Protein AF-A0A1V4HX74-F1 (afdb_monomer_lite)

Radius of gyration: 25.08 Å; chains: 1; bounding box: 60×31×65 Å

Sequence (145 aa):
MADEDGANNGGKIGKSFNKHSKADIEKLPAREKTQYENNEITFRREQDRTKKENDLRRDERVIKEIQNQLGKPQPAPKPDFARTTASDDLFSPQKFKSLRDAAEKTVREREQNDLTERARRFEISQVRFLDRHLGKDRYPSKERE

pLDDT: mean 72.66, std 18.87, range [32.41, 91.5]

Organism: Nitrobacter vulgaris (NCBI:txid29421)

Secondary structure (DSSP, 8-state):
--------GGGSTTTSSHHHHHHHHHHS-HHHHHHHHHHHHHHHHHHHHHHHHHHHTHHHHHHHHHHHHH-S-PPPPP--TT--SSSTTSS-HHHHHHHHHHHHHHHHHHHHHHHHHHHHHHHHHHHHHHHHHHGGGGS-GGG--

Foldseek 3Di:
DDDPPVPPPVPPLPPPPPPQVVVLLVPFDPVLNVVLVVLVVVLVVVLVVLVVVCVVCLVVQLVVLLDVVVDDPDDPPDDPVPDPDPPPPVDDPVVVVVSSVVSSVVSVVVSVVVSSVSSVVSVVVSVVSSCVRCPPVSDPCPVVD

Structure (mmCIF, N/CA/C/O backbone):
data_AF-A0A1V4HX74-F1
#
_entry.id   AF-A0A1V4HX74-F1
#
loop_
_atom_site.group_PDB
_atom_site.id
_atom_site.type_symbol
_atom_site.label_atom_id
_atom_site.label_alt_id
_atom_site.label_comp_id
_atom_site.label_asym_id
_atom_site.label_entity_id
_atom_site.label_seq_id
_atom_site.pdbx_PDB_ins_code
_atom_site.Cartn_x
_atom_site.Cartn_y
_atom_site.Cartn_z
_atom_site.occupancy
_atom_site.B_iso_or_equiv
_atom_site.auth_seq_id
_atom_site.auth_comp_id
_atom_site.auth_asym_id
_atom_site.auth_atom_id
_atom_site.pdbx_PDB_model_num
ATOM 1 N N . MET A 1 1 ? 6.854 -20.048 30.272 1.00 34.88 1 MET A N 1
ATOM 2 C CA . MET A 1 1 ? 7.383 -19.202 29.187 1.00 34.88 1 MET A CA 1
ATOM 3 C C . MET A 1 1 ? 6.497 -19.433 27.981 1.00 34.88 1 MET A C 1
ATOM 5 O O . MET A 1 1 ? 6.356 -20.584 27.600 1.00 34.88 1 MET A O 1
ATOM 9 N N . ALA A 1 2 ? 5.815 -18.402 27.487 1.00 32.44 2 ALA A N 1
ATOM 10 C CA . ALA A 1 2 ? 5.047 -18.482 26.250 1.00 32.44 2 ALA A CA 1
ATOM 11 C C . ALA A 1 2 ? 5.939 -17.949 25.128 1.00 32.44 2 ALA A C 1
ATOM 13 O O . ALA A 1 2 ? 6.365 -16.796 25.186 1.00 32.44 2 ALA A O 1
ATOM 14 N N . ASP A 1 3 ? 6.261 -18.811 24.170 1.00 34.03 3 ASP A N 1
ATOM 15 C CA . ASP A 1 3 ? 6.984 -18.460 22.956 1.00 34.03 3 ASP A CA 1
ATOM 16 C C . ASP A 1 3 ? 6.062 -17.626 22.054 1.00 34.03 3 ASP A C 1
ATOM 18 O O . ASP A 1 3 ? 5.209 -18.142 21.332 1.00 34.03 3 ASP A O 1
ATOM 22 N N . GLU A 1 4 ? 6.203 -16.303 22.133 1.00 37.56 4 GLU A N 1
ATOM 23 C CA . GLU A 1 4 ? 5.681 -15.369 21.139 1.00 37.56 4 GLU A CA 1
ATOM 24 C C . GLU A 1 4 ? 6.586 -15.387 19.898 1.00 37.56 4 GLU A C 1
ATOM 26 O O . GLU A 1 4 ? 7.293 -14.426 19.602 1.00 37.56 4 GLU A O 1
ATOM 31 N N . ASP A 1 5 ? 6.533 -16.467 19.119 1.00 32.84 5 ASP A N 1
ATOM 32 C CA . ASP A 1 5 ? 6.957 -16.423 17.719 1.00 32.84 5 ASP A CA 1
ATOM 33 C C . ASP A 1 5 ? 5.846 -15.753 16.903 1.00 32.84 5 ASP A C 1
ATOM 35 O O . ASP A 1 5 ? 5.061 -16.370 16.176 1.00 32.84 5 ASP A O 1
ATOM 39 N N . GLY A 1 6 ? 5.764 -14.430 17.057 1.00 32.41 6 GLY A N 1
ATOM 40 C CA . GLY A 1 6 ? 5.053 -13.550 16.146 1.00 32.41 6 GLY A CA 1
ATOM 41 C C . GLY A 1 6 ? 5.671 -13.698 14.763 1.00 32.41 6 GLY A C 1
ATOM 42 O O . GLY A 1 6 ? 6.627 -13.001 14.427 1.00 32.41 6 GLY A O 1
ATOM 43 N N . ALA A 1 7 ? 5.139 -14.634 13.974 1.00 36.66 7 ALA A N 1
ATOM 44 C CA . ALA A 1 7 ? 5.539 -14.901 12.605 1.00 36.66 7 ALA A CA 1
ATOM 45 C C . ALA A 1 7 ? 5.442 -13.613 11.774 1.00 36.66 7 ALA A C 1
ATOM 47 O O . ALA A 1 7 ? 4.408 -13.265 11.201 1.00 36.66 7 ALA A O 1
ATOM 48 N N . ASN A 1 8 ? 6.567 -12.904 11.720 1.00 38.59 8 ASN A N 1
ATOM 49 C CA . ASN A 1 8 ? 6.830 -11.725 10.923 1.00 38.59 8 ASN A CA 1
ATOM 50 C C . ASN A 1 8 ? 6.832 -12.120 9.437 1.00 38.59 8 ASN A C 1
ATOM 52 O O . ASN A 1 8 ? 7.868 -12.259 8.788 1.00 38.59 8 ASN A O 1
ATOM 56 N N . ASN A 1 9 ? 5.638 -12.324 8.883 1.00 38.44 9 ASN A N 1
ATOM 57 C CA . ASN A 1 9 ? 5.414 -12.570 7.459 1.00 38.44 9 ASN A CA 1
ATOM 58 C C . ASN A 1 9 ? 5.526 -11.284 6.610 1.00 38.44 9 ASN A C 1
ATOM 60 O O . ASN A 1 9 ? 5.263 -11.317 5.410 1.00 38.44 9 ASN A O 1
ATOM 64 N N . GLY A 1 10 ? 5.986 -10.164 7.183 1.00 35.41 10 GLY A N 1
ATOM 65 C CA . GLY A 1 10 ? 6.272 -8.927 6.448 1.00 35.41 10 GLY A CA 1
ATOM 66 C C . GLY A 1 10 ? 7.517 -9.000 5.549 1.00 35.41 10 GLY A C 1
ATOM 67 O O . GLY A 1 10 ? 7.699 -8.150 4.682 1.00 35.41 10 GLY A O 1
ATOM 68 N N . GLY A 1 11 ? 8.367 -10.023 5.713 1.00 35.12 11 GLY A N 1
ATOM 69 C CA . GLY A 1 11 ? 9.635 -10.169 4.982 1.00 35.12 11 GLY A CA 1
ATOM 70 C C . GLY A 1 11 ? 9.582 -10.975 3.676 1.00 35.12 11 GLY A C 1
ATOM 71 O O . GLY A 1 11 ? 10.605 -11.089 2.995 1.00 35.12 11 GLY A O 1
ATOM 72 N N . LYS A 1 12 ? 8.434 -11.568 3.314 1.00 38.34 12 LYS A N 1
ATOM 73 C CA . LYS A 1 12 ? 8.327 -12.470 2.144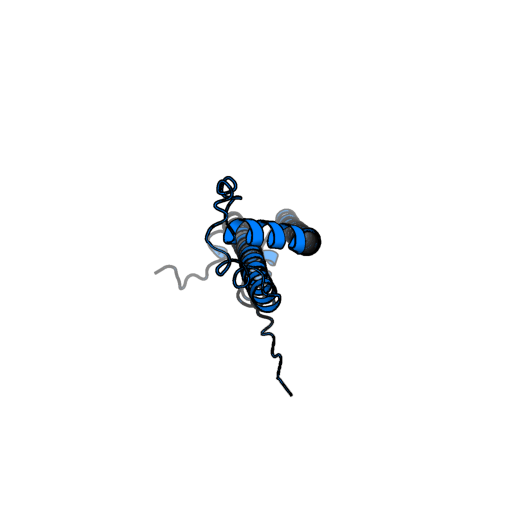 1.00 38.34 12 LYS A CA 1
ATOM 74 C C . LYS A 1 12 ? 7.836 -11.805 0.858 1.00 38.34 12 LYS A C 1
ATOM 76 O O . LYS A 1 12 ? 8.043 -12.371 -0.208 1.00 38.34 12 LYS A O 1
ATOM 81 N N . ILE A 1 13 ? 7.298 -10.588 0.929 1.00 43.47 13 ILE A N 1
ATOM 82 C CA . ILE A 1 13 ? 6.828 -9.844 -0.255 1.00 43.47 13 ILE A CA 1
ATOM 83 C C . ILE A 1 13 ? 8.014 -9.367 -1.131 1.00 43.47 13 ILE A C 1
ATOM 85 O O . ILE A 1 13 ? 7.846 -9.090 -2.309 1.00 43.47 13 ILE A O 1
ATOM 89 N N . GLY A 1 14 ? 9.245 -9.341 -0.599 1.00 39.78 14 GLY A N 1
ATOM 90 C CA . GLY A 1 14 ? 10.435 -8.865 -1.324 1.00 39.78 14 GLY A CA 1
ATOM 91 C C . GLY A 1 14 ? 11.349 -9.933 -1.943 1.00 39.78 14 GLY A C 1
ATOM 92 O O . GLY A 1 14 ? 12.343 -9.570 -2.568 1.00 39.78 14 GLY A O 1
ATOM 93 N N . LYS A 1 15 ? 11.092 -11.238 -1.751 1.00 39.97 15 LYS A N 1
ATOM 94 C CA . LYS A 1 15 ? 12.073 -12.292 -2.105 1.00 39.97 15 LYS A CA 1
ATOM 95 C C . LYS A 1 15 ? 11.750 -13.100 -3.365 1.00 39.97 15 LYS A C 1
ATOM 97 O O . LYS A 1 15 ? 12.672 -13.672 -3.939 1.00 39.97 15 LYS A O 1
ATOM 102 N N . SER A 1 16 ? 10.502 -13.147 -3.828 1.00 41.56 16 SER A N 1
ATOM 103 C CA . SER A 1 16 ? 10.110 -14.040 -4.933 1.00 41.56 16 SER A CA 1
ATOM 104 C C . SER A 1 16 ? 10.338 -13.491 -6.347 1.00 41.56 16 SER A C 1
ATOM 106 O O . SER A 1 16 ? 10.339 -14.282 -7.281 1.00 41.56 16 SER A O 1
ATOM 108 N N . PHE A 1 17 ? 10.601 -12.192 -6.535 1.00 47.44 17 PHE A N 1
ATOM 109 C CA . PHE A 1 17 ? 10.564 -11.578 -7.881 1.00 47.44 17 PHE A CA 1
ATOM 110 C C . PHE A 1 17 ? 11.908 -11.017 -8.387 1.00 47.44 17 PHE A C 1
ATOM 112 O O . PHE A 1 17 ? 12.025 -10.544 -9.515 1.00 47.44 17 PHE A O 1
ATOM 119 N N . ASN A 1 18 ? 12.968 -11.122 -7.580 1.00 45.75 18 ASN A N 1
ATOM 120 C CA . ASN A 1 18 ? 14.265 -10.478 -7.833 1.00 45.75 18 ASN A CA 1
ATOM 121 C C . ASN A 1 18 ? 15.221 -11.275 -8.749 1.00 45.75 18 ASN A C 1
ATOM 123 O O . ASN A 1 18 ? 16.352 -10.853 -8.969 1.00 45.75 18 ASN A O 1
ATOM 1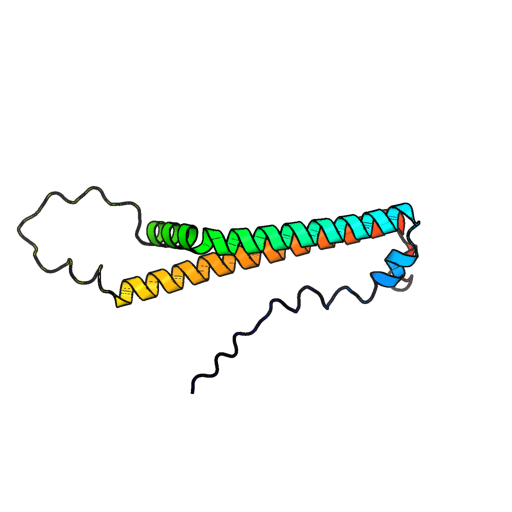27 N N . LYS A 1 19 ? 14.823 -12.441 -9.278 1.00 46.72 19 LYS A N 1
ATOM 128 C CA . LYS A 1 19 ? 15.733 -13.244 -10.122 1.00 46.72 19 LYS A CA 1
ATOM 129 C C . LYS A 1 19 ? 15.793 -12.785 -11.585 1.00 46.72 19 LYS A C 1
ATOM 131 O O . LYS A 1 19 ? 16.806 -13.028 -12.227 1.00 46.72 19 LYS A O 1
ATOM 136 N N . HIS A 1 20 ? 14.779 -12.065 -12.075 1.00 50.69 20 HIS A N 1
ATOM 137 C CA . HIS A 1 20 ? 14.752 -11.541 -13.452 1.00 50.69 20 HIS A CA 1
ATOM 138 C C . HIS A 1 20 ? 14.820 -10.002 -13.530 1.00 50.69 20 HIS A C 1
ATOM 140 O O . HIS A 1 20 ? 15.324 -9.458 -14.504 1.00 50.69 20 HIS A O 1
ATOM 146 N N . SER A 1 21 ? 14.436 -9.289 -12.462 1.00 65.25 21 SER A N 1
ATOM 147 C CA . SER A 1 21 ? 14.325 -7.821 -12.462 1.00 65.25 21 SER A CA 1
ATOM 148 C C . SER A 1 21 ? 15.645 -7.074 -12.706 1.00 65.25 21 SER A C 1
ATOM 150 O O . SER A 1 21 ? 15.650 -6.138 -13.494 1.00 65.25 21 SER A O 1
ATOM 152 N N . LYS A 1 22 ? 16.776 -7.467 -12.101 1.00 70.62 22 LYS A N 1
ATOM 153 C CA . LYS A 1 22 ? 18.034 -6.707 -12.270 1.00 70.62 22 LYS A CA 1
ATOM 154 C C . LYS A 1 22 ? 18.590 -6.761 -13.692 1.00 70.62 22 LYS A C 1
ATOM 156 O O . LYS A 1 22 ? 18.958 -5.725 -14.232 1.00 70.62 22 LYS A O 1
ATOM 161 N N . ALA A 1 23 ? 18.610 -7.949 -14.294 1.00 75.00 23 ALA A N 1
ATOM 162 C CA . ALA A 1 23 ? 19.070 -8.126 -15.669 1.00 75.00 23 ALA A CA 1
ATOM 163 C C . ALA A 1 23 ? 18.157 -7.397 -16.668 1.00 75.00 23 ALA A C 1
ATOM 165 O O . ALA A 1 23 ? 18.638 -6.834 -17.645 1.00 75.00 23 ALA A O 1
ATOM 166 N N . ASP A 1 24 ? 16.850 -7.366 -16.405 1.00 76.00 24 ASP A N 1
ATOM 167 C CA . ASP A 1 24 ? 15.896 -6.611 -17.217 1.00 76.00 24 ASP A CA 1
ATOM 168 C C . ASP A 1 24 ? 16.110 -5.097 -17.078 1.00 76.00 24 ASP A C 1
ATOM 170 O O . ASP A 1 24 ? 16.156 -4.385 -18.077 1.00 76.00 24 ASP A O 1
ATOM 174 N N . ILE A 1 25 ? 16.315 -4.598 -15.854 1.00 78.69 25 ILE A N 1
ATOM 175 C CA . ILE A 1 25 ? 16.585 -3.175 -15.597 1.00 78.69 25 ILE A CA 1
ATOM 176 C C . ILE A 1 25 ? 17.871 -2.714 -16.298 1.00 78.69 25 ILE A C 1
ATOM 178 O O . ILE A 1 25 ? 17.930 -1.588 -16.783 1.00 78.69 25 ILE A O 1
ATOM 182 N N . GLU A 1 26 ? 18.902 -3.557 -16.377 1.00 82.81 26 GLU A N 1
ATOM 183 C CA . GLU A 1 26 ? 20.152 -3.226 -17.077 1.00 82.81 26 GLU A CA 1
ATOM 184 C C . GLU A 1 26 ? 20.003 -3.137 -18.600 1.00 82.81 26 GLU A C 1
ATOM 186 O O . GLU A 1 26 ? 20.767 -2.416 -19.238 1.00 82.81 26 GLU A O 1
ATOM 191 N N . LYS A 1 27 ? 19.008 -3.820 -19.180 1.00 82.50 27 LYS A N 1
ATOM 192 C CA . LYS A 1 27 ? 18.682 -3.731 -20.612 1.00 82.50 27 LYS A CA 1
ATOM 193 C C . LYS A 1 27 ? 17.868 -2.483 -20.962 1.00 82.50 27 LYS A C 1
ATOM 195 O O . LYS A 1 27 ? 17.697 -2.187 -22.143 1.00 82.50 27 LYS A O 1
ATOM 200 N N . LEU A 1 28 ? 17.334 -1.771 -19.967 1.00 82.81 28 LEU A N 1
ATOM 201 C CA . LEU A 1 28 ? 16.612 -0.526 -20.204 1.00 82.81 28 LEU A CA 1
ATOM 202 C C . LEU A 1 28 ? 17.579 0.583 -20.642 1.00 82.81 28 LEU A C 1
ATOM 204 O O . LEU A 1 28 ? 18.689 0.682 -20.109 1.00 82.81 28 LEU A O 1
ATOM 208 N N . PRO A 1 29 ? 17.148 1.490 -21.533 1.00 87.69 29 PRO A N 1
ATOM 209 C CA . PRO A 1 29 ? 17.896 2.712 -21.760 1.00 87.69 29 PRO A CA 1
ATOM 210 C C . PRO A 1 29 ? 17.944 3.570 -20.482 1.00 87.69 29 PRO A C 1
ATOM 212 O O . PRO A 1 29 ? 17.124 3.444 -19.567 1.00 87.69 29 PRO A O 1
ATOM 215 N N . ALA A 1 30 ? 18.958 4.436 -20.388 1.00 88.81 30 ALA A N 1
ATOM 216 C CA . ALA A 1 30 ? 19.297 5.136 -19.146 1.00 88.81 30 ALA A CA 1
ATOM 217 C C . ALA A 1 30 ? 18.128 5.951 -18.564 1.00 88.81 30 ALA A C 1
ATOM 219 O O . ALA A 1 30 ? 17.936 5.983 -17.349 1.00 88.81 30 ALA A O 1
ATOM 220 N N . ARG A 1 31 ? 17.317 6.575 -19.427 1.00 90.25 31 ARG A N 1
ATOM 221 C CA . ARG A 1 31 ? 16.166 7.388 -19.017 1.00 90.25 31 ARG A CA 1
ATOM 222 C C . ARG A 1 31 ? 15.081 6.533 -18.355 1.00 90.25 31 ARG A C 1
ATOM 224 O O . ARG A 1 31 ? 14.541 6.910 -17.316 1.00 90.25 31 ARG A O 1
ATOM 231 N N . GLU A 1 32 ? 14.786 5.380 -18.934 1.00 88.25 32 GLU A N 1
ATOM 232 C CA . GLU A 1 32 ? 13.777 4.423 -18.488 1.00 88.25 32 GLU A CA 1
ATOM 233 C C . GLU A 1 32 ? 14.228 3.715 -17.209 1.00 88.25 32 GLU A C 1
ATOM 235 O O . GLU A 1 32 ? 13.418 3.496 -16.309 1.00 88.25 32 GLU A O 1
ATOM 240 N N . LYS A 1 33 ? 15.530 3.433 -17.079 1.00 86.44 33 LYS A N 1
ATOM 241 C CA . LYS A 1 33 ? 16.132 2.920 -15.844 1.00 86.44 33 LYS A CA 1
ATOM 242 C C . LYS A 1 33 ? 15.953 3.898 -14.682 1.00 86.44 33 LYS A C 1
ATOM 244 O O . LYS A 1 33 ? 15.437 3.516 -13.634 1.00 86.44 33 LYS A O 1
ATOM 249 N N . THR A 1 34 ? 16.290 5.174 -14.881 1.00 87.88 34 THR A N 1
ATOM 250 C CA . THR A 1 34 ? 16.061 6.213 -13.865 1.00 87.88 34 THR A CA 1
ATOM 251 C C . THR A 1 34 ? 14.576 6.349 -13.523 1.00 87.88 34 THR A C 1
ATOM 253 O O . THR A 1 34 ? 14.221 6.535 -12.360 1.00 87.88 34 THR A O 1
ATOM 256 N N . GLN A 1 35 ? 13.678 6.225 -14.505 1.00 88.50 35 GLN A N 1
ATOM 257 C CA . GLN A 1 35 ? 12.238 6.250 -14.253 1.00 88.50 35 GLN A CA 1
ATOM 258 C C . GLN A 1 35 ? 11.769 5.051 -13.412 1.00 88.50 35 GLN A C 1
ATOM 260 O O . GLN A 1 35 ? 10.992 5.239 -12.475 1.00 88.50 35 GLN A O 1
ATOM 265 N N . TYR A 1 36 ? 12.248 3.842 -13.711 1.00 87.19 36 TYR A N 1
ATOM 266 C CA . TYR A 1 36 ? 11.961 2.635 -12.932 1.00 87.19 36 TYR A CA 1
ATOM 267 C C . TYR A 1 36 ? 12.384 2.811 -11.465 1.00 87.19 36 TYR A C 1
ATOM 269 O O . TYR A 1 36 ? 11.576 2.610 -10.554 1.00 87.19 36 TYR A O 1
ATOM 277 N N . GLU A 1 37 ? 13.620 3.264 -11.242 1.00 86.31 37 GLU A N 1
ATOM 278 C CA . GLU A 1 37 ? 14.183 3.516 -9.911 1.00 86.31 37 GLU A CA 1
ATOM 279 C C . GLU A 1 37 ? 13.402 4.608 -9.159 1.00 86.31 37 GLU A C 1
ATOM 281 O O . GLU A 1 37 ? 13.046 4.434 -7.992 1.00 86.31 37 GLU A O 1
ATOM 286 N N . ASN A 1 38 ? 13.044 5.707 -9.831 1.00 89.38 38 ASN A N 1
ATOM 287 C CA . ASN A 1 38 ? 12.238 6.778 -9.238 1.00 89.38 38 ASN A CA 1
ATOM 288 C C . ASN A 1 38 ? 10.836 6.304 -8.833 1.00 89.38 38 ASN A C 1
ATOM 290 O O . ASN A 1 38 ? 10.333 6.699 -7.775 1.00 89.38 38 ASN A O 1
ATOM 294 N N . ASN A 1 39 ? 10.213 5.442 -9.637 1.00 86.81 39 ASN A N 1
ATOM 295 C CA . ASN A 1 39 ? 8.923 4.840 -9.308 1.00 86.81 39 ASN A CA 1
ATOM 296 C C . ASN A 1 39 ? 9.037 3.943 -8.066 1.00 86.81 39 ASN A C 1
ATOM 298 O O . ASN A 1 39 ? 8.170 3.991 -7.196 1.00 86.81 39 ASN A O 1
ATOM 302 N N . GLU A 1 40 ? 10.117 3.165 -7.943 1.00 86.19 40 GLU A N 1
ATOM 303 C CA . GLU A 1 40 ? 10.379 2.340 -6.759 1.00 86.19 40 GLU A CA 1
ATOM 304 C C . GLU A 1 40 ? 10.617 3.176 -5.500 1.00 86.19 40 GLU A C 1
ATOM 306 O O . GLU A 1 40 ? 10.028 2.901 -4.451 1.00 86.19 40 GLU A O 1
ATOM 311 N N . ILE A 1 41 ? 11.420 4.235 -5.597 1.00 86.81 41 ILE A N 1
ATOM 312 C CA . ILE A 1 41 ? 11.670 5.152 -4.480 1.00 86.81 41 ILE A CA 1
ATOM 313 C C . ILE A 1 41 ? 10.368 5.818 -4.028 1.00 86.81 41 ILE A C 1
ATOM 315 O O . ILE A 1 41 ? 10.092 5.896 -2.828 1.00 86.81 41 ILE A O 1
ATOM 319 N N . THR A 1 42 ? 9.558 6.289 -4.977 1.00 88.81 42 THR A N 1
ATOM 320 C CA . THR A 1 42 ? 8.273 6.939 -4.689 1.00 88.81 42 THR A CA 1
ATOM 321 C C . THR A 1 42 ? 7.321 5.976 -3.994 1.00 88.81 42 THR A C 1
ATOM 323 O O . THR A 1 42 ? 6.802 6.300 -2.927 1.00 88.81 42 THR A O 1
ATOM 326 N N . PHE A 1 43 ? 7.181 4.757 -4.521 1.00 88.50 43 PHE A N 1
ATOM 327 C CA . PHE A 1 43 ? 6.322 3.739 -3.928 1.00 88.50 43 PHE A CA 1
ATOM 328 C C . PHE A 1 43 ? 6.744 3.374 -2.500 1.00 88.50 43 PHE A C 1
ATOM 330 O O . PHE A 1 43 ? 5.903 3.332 -1.603 1.00 88.50 43 PHE A O 1
ATOM 337 N N . ARG A 1 44 ? 8.045 3.174 -2.245 1.00 85.31 44 ARG A N 1
ATOM 338 C CA . ARG A 1 44 ? 8.546 2.886 -0.888 1.00 85.31 44 ARG A CA 1
ATOM 339 C C . ARG A 1 44 ? 8.218 4.019 0.086 1.00 85.31 44 ARG A C 1
ATOM 341 O O . ARG A 1 44 ? 7.725 3.761 1.181 1.00 85.31 44 ARG A O 1
ATOM 348 N N . ARG A 1 45 ? 8.413 5.277 -0.327 1.00 89.75 45 ARG A N 1
ATOM 349 C CA . ARG A 1 45 ? 8.067 6.450 0.495 1.00 89.75 45 ARG A CA 1
ATOM 350 C C . ARG A 1 45 ? 6.571 6.522 0.797 1.00 89.75 45 ARG A C 1
ATOM 352 O O . ARG A 1 45 ? 6.195 6.837 1.924 1.00 89.75 45 ARG A O 1
ATOM 359 N N . GLU A 1 46 ? 5.717 6.243 -0.181 1.00 88.75 46 GLU A N 1
ATOM 360 C CA . GLU A 1 46 ? 4.262 6.208 0.006 1.00 88.75 46 GLU A CA 1
ATOM 361 C C . GLU A 1 46 ? 3.820 5.056 0.912 1.00 88.75 46 GLU A C 1
ATOM 363 O O . GLU A 1 46 ? 2.958 5.239 1.777 1.00 88.75 46 GLU A O 1
ATOM 368 N N . GLN A 1 47 ? 4.439 3.883 0.767 1.00 87.69 47 GLN A N 1
ATOM 369 C CA . GLN A 1 47 ? 4.180 2.733 1.624 1.00 87.69 47 GLN A CA 1
ATOM 370 C C . GLN A 1 47 ? 4.565 3.031 3.078 1.00 87.69 47 GLN A C 1
ATOM 372 O O . GLN A 1 47 ? 3.784 2.747 3.985 1.00 87.69 47 GLN A O 1
ATOM 377 N N . ASP A 1 48 ? 5.718 3.661 3.311 1.00 87.12 48 ASP A N 1
ATOM 378 C CA . ASP A 1 48 ? 6.157 4.061 4.651 1.00 87.12 48 ASP A CA 1
ATOM 379 C C . ASP A 1 48 ? 5.254 5.136 5.261 1.00 87.12 48 ASP A C 1
ATOM 381 O O . ASP A 1 48 ? 4.928 5.070 6.447 1.00 87.12 48 ASP A O 1
ATOM 385 N N . ARG A 1 49 ? 4.795 6.107 4.462 1.00 91.25 49 ARG A N 1
ATOM 386 C CA . ARG A 1 49 ? 3.787 7.086 4.903 1.00 91.25 49 ARG A CA 1
ATOM 387 C C . ARG A 1 49 ? 2.488 6.401 5.308 1.00 91.25 49 ARG A C 1
ATOM 389 O O . ARG A 1 49 ? 1.961 6.706 6.370 1.00 91.25 49 ARG A O 1
ATOM 396 N N . THR A 1 50 ? 2.022 5.446 4.507 1.00 87.69 50 THR A N 1
ATOM 397 C CA . THR A 1 50 ? 0.795 4.686 4.785 1.00 87.69 50 THR A CA 1
ATOM 398 C C . THR A 1 50 ? 0.931 3.862 6.064 1.00 87.69 50 THR A C 1
ATOM 400 O O . THR A 1 50 ? 0.016 3.848 6.878 1.00 87.69 50 THR A O 1
ATOM 403 N N . LYS A 1 51 ? 2.081 3.212 6.290 1.00 89.12 51 LYS A N 1
ATOM 404 C CA . LYS A 1 51 ? 2.358 2.491 7.543 1.00 89.12 51 LYS A CA 1
ATOM 405 C C . LYS A 1 51 ? 2.329 3.428 8.750 1.00 89.12 51 LYS A C 1
ATOM 407 O O . LYS A 1 51 ? 1.631 3.141 9.713 1.00 89.12 51 LYS A O 1
ATOM 412 N N . LYS A 1 52 ? 3.004 4.579 8.661 1.00 91.50 52 LYS A N 1
ATOM 413 C CA . LYS A 1 52 ? 3.002 5.591 9.729 1.00 91.50 52 LYS A CA 1
ATOM 414 C C . LYS A 1 52 ? 1.603 6.132 10.012 1.00 91.50 52 LYS A C 1
ATOM 416 O O . LYS A 1 52 ? 1.217 6.240 11.167 1.00 91.50 52 LYS A O 1
ATOM 421 N N . GLU A 1 53 ? 0.835 6.459 8.976 1.00 91.00 53 GLU A N 1
ATOM 422 C CA . GLU A 1 53 ? -0.555 6.894 9.136 1.00 91.00 53 GLU A CA 1
ATOM 423 C C . GLU A 1 53 ? -1.413 5.790 9.754 1.00 91.00 53 GLU A C 1
ATOM 425 O O . GLU A 1 53 ? -2.248 6.070 10.617 1.00 91.00 53 GLU A O 1
ATOM 430 N N . ASN A 1 54 ? -1.174 4.536 9.359 1.00 89.62 54 ASN A N 1
ATOM 431 C CA . ASN A 1 54 ? -1.882 3.407 9.928 1.00 89.62 54 ASN A CA 1
ATOM 432 C C . ASN A 1 54 ? -1.613 3.258 11.422 1.00 89.62 54 ASN A C 1
ATOM 434 O O . ASN A 1 54 ? -2.561 3.074 12.175 1.00 89.62 54 ASN A O 1
ATOM 438 N N . ASP A 1 55 ? -0.358 3.392 11.848 1.00 87.56 55 ASP A N 1
ATOM 439 C CA . ASP A 1 55 ? 0.009 3.345 13.261 1.00 87.56 55 ASP A CA 1
ATOM 440 C C . ASP A 1 55 ? -0.602 4.514 14.049 1.00 87.56 55 ASP A C 1
ATOM 442 O O . ASP A 1 55 ? -1.142 4.302 15.131 1.00 87.56 55 ASP A O 1
ATOM 446 N N . LEU A 1 56 ? -0.595 5.731 13.490 1.00 90.19 56 LEU A N 1
ATOM 447 C CA . LEU A 1 56 ? -1.139 6.927 14.148 1.00 90.19 56 LEU A CA 1
ATOM 448 C C . LEU A 1 56 ? -2.661 6.884 14.329 1.00 90.19 56 LEU A C 1
ATOM 450 O O . LEU A 1 56 ? -3.175 7.395 15.319 1.00 90.19 56 LEU A O 1
ATOM 454 N N . ARG A 1 57 ? -3.393 6.306 13.370 1.00 89.81 57 ARG A N 1
ATOM 455 C CA . ARG A 1 57 ? -4.867 6.268 13.371 1.00 89.81 57 ARG A CA 1
ATOM 456 C C . ARG A 1 57 ? -5.447 4.890 13.687 1.00 89.81 57 ARG A C 1
ATOM 458 O O . ARG A 1 57 ? -6.650 4.677 13.508 1.00 89.81 57 ARG A O 1
ATOM 465 N N . ARG A 1 58 ? -4.623 3.935 14.133 1.00 89.31 58 ARG A N 1
ATOM 466 C CA . ARG A 1 58 ? -5.085 2.577 14.459 1.00 89.31 58 ARG A CA 1
ATOM 467 C C . ARG A 1 58 ? -6.149 2.621 15.545 1.00 89.31 58 ARG A C 1
ATOM 469 O O . ARG A 1 58 ? -7.235 2.090 15.335 1.00 89.31 58 ARG A O 1
ATOM 476 N N . ASP A 1 59 ? -5.876 3.327 16.637 1.00 86.56 59 ASP A N 1
ATOM 477 C CA . ASP A 1 59 ? -6.779 3.406 17.788 1.00 86.56 59 ASP A CA 1
ATOM 478 C C . ASP A 1 59 ? -8.153 3.979 17.415 1.00 86.56 59 ASP A C 1
ATOM 480 O O . ASP A 1 59 ? -9.181 3.406 17.772 1.00 86.56 59 ASP A O 1
ATOM 484 N N . GLU A 1 60 ? -8.201 5.044 16.610 1.00 90.00 60 GLU A N 1
ATOM 485 C CA . GLU A 1 60 ? -9.463 5.623 16.125 1.00 90.00 60 GLU A CA 1
ATOM 486 C C . GLU A 1 60 ? -10.284 4.626 15.293 1.00 90.00 60 GLU A C 1
ATOM 488 O O . GLU A 1 60 ? -11.512 4.566 15.402 1.00 90.00 60 GLU A O 1
ATOM 493 N N . ARG A 1 61 ? -9.619 3.828 14.449 1.00 89.69 61 ARG A N 1
ATOM 494 C CA . ARG A 1 61 ? -10.279 2.795 13.638 1.00 89.69 61 ARG A CA 1
ATOM 495 C C . ARG A 1 61 ? -10.742 1.618 14.481 1.00 89.69 61 ARG A C 1
ATOM 497 O O . ARG A 1 61 ? -11.828 1.108 14.226 1.00 89.69 61 ARG A O 1
ATOM 504 N N . VAL A 1 62 ? -9.968 1.228 15.491 1.00 89.31 62 VAL A N 1
ATOM 505 C CA . VAL A 1 62 ? -10.365 0.199 16.459 1.00 89.31 62 VAL A CA 1
ATOM 506 C C . VAL A 1 62 ? -11.602 0.652 17.226 1.00 89.31 62 VAL A C 1
ATOM 508 O O . VAL A 1 62 ? -12.557 -0.110 17.315 1.00 89.31 62 VAL A O 1
ATOM 511 N N . ILE A 1 63 ? -11.654 1.904 17.691 1.00 86.94 63 ILE A N 1
ATOM 512 C CA . ILE A 1 63 ? -12.840 2.460 18.362 1.00 86.94 63 ILE A CA 1
ATOM 513 C C . ILE A 1 63 ? -14.061 2.437 17.435 1.00 86.94 63 ILE A C 1
ATOM 515 O O . ILE A 1 63 ? -15.138 2.016 17.853 1.00 86.94 63 ILE A O 1
ATOM 519 N N . LYS A 1 64 ? -13.907 2.839 16.167 1.00 87.50 64 LYS A N 1
ATOM 520 C CA . LYS A 1 64 ? -14.996 2.759 15.178 1.00 87.50 64 LYS A CA 1
ATOM 521 C C . LYS A 1 64 ? -15.458 1.321 14.937 1.00 87.50 64 LYS A C 1
ATOM 523 O O . LYS A 1 64 ? -16.655 1.080 14.834 1.00 87.50 64 LYS A O 1
ATOM 528 N N . GLU A 1 65 ? -14.536 0.365 14.864 1.00 87.44 65 GLU A N 1
ATOM 529 C CA . GLU A 1 65 ? -14.875 -1.049 14.684 1.00 87.44 65 GLU A CA 1
ATOM 530 C C . GLU A 1 65 ? -15.589 -1.616 15.922 1.00 87.44 65 GLU A C 1
ATOM 532 O O . GLU A 1 65 ? -16.595 -2.303 15.774 1.00 87.44 65 GLU A O 1
ATOM 537 N N . ILE A 1 66 ? -15.156 -1.251 17.134 1.00 84.75 66 ILE A N 1
ATOM 538 C CA . ILE A 1 66 ? -15.855 -1.569 18.390 1.00 84.75 66 ILE A CA 1
ATOM 539 C C . ILE A 1 66 ? -17.284 -1.009 18.367 1.00 84.75 66 ILE A C 1
ATOM 541 O O . ILE A 1 66 ? -18.230 -1.730 18.671 1.00 84.75 66 ILE A O 1
ATOM 545 N N . GLN A 1 67 ? -17.467 0.254 17.969 1.00 84.00 67 GLN A N 1
ATOM 546 C CA . GLN A 1 67 ? -18.795 0.868 17.849 1.00 84.00 67 GLN A CA 1
ATOM 547 C C . GLN A 1 67 ? -19.676 0.148 16.821 1.00 84.00 67 GLN A C 1
ATOM 549 O O . GLN A 1 67 ? -20.864 -0.053 17.062 1.00 84.00 67 GLN A O 1
ATOM 554 N N . ASN A 1 68 ? -19.102 -0.278 15.693 1.00 84.31 68 ASN A N 1
ATOM 555 C CA . ASN A 1 68 ? -19.824 -1.058 14.690 1.00 84.31 68 ASN A CA 1
ATOM 556 C C . ASN A 1 68 ? -20.252 -2.430 15.235 1.00 84.31 68 ASN A C 1
ATOM 558 O O . ASN A 1 68 ? -21.374 -2.857 14.973 1.00 84.31 68 ASN A O 1
ATOM 562 N N . GLN A 1 69 ? -19.388 -3.099 16.006 1.00 77.44 69 GLN A N 1
ATOM 563 C CA . GLN A 1 69 ? -19.672 -4.406 16.610 1.00 77.44 69 GLN A CA 1
ATOM 564 C C . GLN A 1 69 ? -20.706 -4.331 17.743 1.00 77.44 69 GLN A C 1
ATOM 566 O O . GLN A 1 69 ? -21.499 -5.254 17.903 1.00 77.44 69 GLN A O 1
ATOM 571 N N . LEU A 1 70 ? -20.738 -3.229 18.500 1.00 76.56 70 LEU A N 1
ATOM 572 C CA . LEU A 1 70 ? -21.744 -2.981 19.543 1.00 76.56 70 LEU A CA 1
ATOM 573 C C . LEU A 1 70 ? -23.112 -2.557 18.981 1.00 76.56 70 LEU A C 1
ATOM 575 O O . LEU A 1 70 ? -24.097 -2.530 19.718 1.00 76.56 70 LEU A O 1
ATOM 579 N N . GLY A 1 71 ? -23.189 -2.257 17.681 1.00 64.00 71 GLY A N 1
ATOM 580 C CA . GLY A 1 71 ? -24.375 -1.699 17.044 1.00 64.00 71 GLY A CA 1
ATOM 581 C C . GLY A 1 71 ? -24.587 -0.222 17.398 1.00 64.00 71 GLY A C 1
ATOM 582 O O . GLY A 1 71 ? -24.128 0.286 18.420 1.00 64.00 71 GLY A O 1
ATOM 583 N N . LYS A 1 72 ? -25.304 0.503 16.529 1.00 57.75 72 LYS A N 1
ATOM 584 C CA . LYS A 1 72 ? -25.756 1.875 16.826 1.00 57.75 72 LYS A CA 1
ATOM 585 C C . LYS A 1 72 ? -26.539 1.877 18.149 1.00 57.75 72 LYS A C 1
ATOM 587 O O . LYS A 1 72 ? -27.237 0.893 18.400 1.00 57.75 72 LYS A O 1
ATOM 592 N N . PRO A 1 73 ? -26.490 2.958 18.953 1.00 51.81 73 PRO A N 1
ATOM 593 C CA . PRO A 1 73 ? -27.306 3.051 20.158 1.00 51.81 73 PRO A CA 1
ATOM 594 C C . PRO A 1 73 ? -28.762 2.777 19.778 1.00 51.81 73 PRO A C 1
ATOM 596 O O . PRO A 1 73 ? -29.353 3.515 18.986 1.00 51.81 73 PRO A O 1
ATOM 599 N N . GLN A 1 74 ? -29.318 1.677 20.289 1.00 48.38 74 GLN A N 1
ATOM 600 C CA . GLN A 1 74 ? -30.753 1.457 20.192 1.00 48.38 74 GLN A CA 1
ATOM 601 C C . GLN A 1 74 ? -31.435 2.641 20.893 1.00 48.38 74 GLN A C 1
ATOM 603 O O . GLN A 1 74 ? -30.912 3.110 21.911 1.00 48.38 74 GLN A O 1
ATOM 608 N N . PRO A 1 75 ? -32.555 3.169 20.361 1.00 53.38 75 PRO A N 1
ATOM 609 C CA . PRO A 1 75 ? -33.319 4.185 21.075 1.00 53.38 75 PRO A CA 1
ATOM 610 C C . PRO A 1 75 ? -33.583 3.658 22.484 1.00 53.38 75 PRO A C 1
ATOM 612 O O . PRO A 1 75 ? -34.031 2.520 22.627 1.00 53.38 75 PRO A O 1
ATOM 615 N N . ALA A 1 76 ? -33.216 4.450 23.499 1.00 55.16 76 ALA A N 1
ATOM 616 C CA . ALA A 1 76 ? -33.264 4.018 24.889 1.00 55.16 76 ALA A CA 1
ATOM 617 C C . ALA A 1 76 ? -34.626 3.357 25.167 1.00 55.16 76 ALA A C 1
ATOM 619 O O . ALA A 1 76 ? -35.659 3.985 24.897 1.00 55.16 76 ALA A O 1
ATOM 620 N N . PRO A 1 77 ? -34.659 2.096 25.640 1.00 52.78 77 PRO A N 1
ATOM 621 C CA . PRO A 1 77 ? -35.917 1.478 26.015 1.00 52.78 77 PRO A CA 1
ATOM 622 C C . PRO A 1 77 ? -36.568 2.371 27.072 1.00 52.78 77 PRO A C 1
ATOM 624 O O . PRO A 1 77 ? -35.900 2.833 28.001 1.00 52.78 77 PRO A O 1
ATOM 627 N N . LYS A 1 78 ? -37.862 2.667 26.900 1.00 68.06 78 LYS A N 1
ATOM 628 C CA . LYS A 1 78 ? -38.640 3.378 27.923 1.00 68.06 78 LYS A CA 1
ATOM 629 C C . LYS A 1 78 ? -38.420 2.644 29.253 1.00 68.06 78 LYS A C 1
ATOM 631 O O . LYS A 1 78 ? -38.465 1.414 29.237 1.00 68.06 78 LYS A O 1
ATOM 636 N N . PRO A 1 79 ? -38.134 3.348 30.361 1.00 55.12 79 PRO A N 1
ATOM 637 C CA . PRO A 1 79 ? -37.800 2.695 31.617 1.00 55.12 79 PRO A CA 1
ATOM 638 C C . PRO A 1 79 ? -38.990 1.856 32.086 1.00 55.12 79 PRO A C 1
ATOM 640 O O . PRO A 1 79 ? -39.996 2.390 32.545 1.00 55.12 79 PRO A O 1
ATOM 643 N N . ASP A 1 80 ? -38.869 0.540 31.938 1.00 56.16 80 ASP A N 1
ATOM 644 C CA . ASP A 1 80 ? -39.773 -0.436 32.528 1.00 56.16 80 ASP A CA 1
ATOM 645 C C . ASP A 1 80 ? -39.159 -0.838 33.872 1.00 56.16 80 ASP A C 1
ATOM 647 O O . ASP A 1 80 ? -38.218 -1.630 33.947 1.00 56.16 80 ASP A O 1
ATOM 651 N N . PHE A 1 81 ? -39.656 -0.242 34.956 1.00 57.53 81 PHE A N 1
ATOM 652 C CA . PHE A 1 81 ? -39.126 -0.405 36.318 1.00 57.53 81 PHE A CA 1
ATOM 653 C C . PHE A 1 81 ? -39.319 -1.824 36.907 1.00 57.53 81 PHE A C 1
ATOM 655 O O . PHE A 1 81 ? -39.066 -2.038 38.089 1.00 57.53 81 PHE A O 1
ATOM 662 N N . ALA A 1 82 ? -39.763 -2.802 36.110 1.00 58.31 82 ALA A N 1
ATOM 663 C CA . ALA A 1 82 ? -40.169 -4.134 36.564 1.00 58.31 82 ALA A CA 1
ATOM 664 C C . ALA A 1 82 ? -39.145 -5.263 36.308 1.00 58.31 82 ALA A C 1
ATOM 666 O O . ALA A 1 82 ? -39.403 -6.408 36.677 1.00 58.31 82 ALA A O 1
ATOM 667 N N . ARG A 1 83 ? -37.984 -4.998 35.690 1.00 48.16 83 ARG A N 1
ATOM 668 C CA . ARG A 1 83 ? -36.973 -6.038 35.403 1.00 48.16 83 ARG A CA 1
ATOM 669 C C . ARG A 1 83 ? -35.549 -5.571 35.709 1.00 48.16 83 ARG A C 1
ATOM 671 O O . ARG A 1 83 ? -34.829 -5.098 34.839 1.00 48.16 83 ARG A O 1
ATOM 678 N N . THR A 1 84 ? -35.115 -5.769 36.948 1.00 50.88 84 THR A N 1
ATOM 679 C CA . THR A 1 84 ? -33.728 -5.552 37.387 1.00 50.88 84 THR A CA 1
ATOM 680 C C . THR A 1 84 ? -32.983 -6.880 37.509 1.00 50.88 84 THR A C 1
ATOM 682 O O . THR A 1 84 ? -32.758 -7.340 38.621 1.00 50.88 84 THR A O 1
ATOM 685 N N . THR A 1 85 ? -32.613 -7.523 36.396 1.00 50.78 85 THR A N 1
ATOM 686 C CA . THR A 1 85 ? -31.614 -8.624 36.426 1.00 50.78 85 THR A CA 1
ATOM 687 C C . THR A 1 85 ? -30.765 -8.788 35.153 1.00 50.78 85 THR A C 1
ATOM 689 O O . THR A 1 85 ? -29.931 -9.684 35.113 1.00 50.78 85 THR A O 1
ATOM 692 N N . ALA A 1 86 ? -30.917 -7.964 34.107 1.00 50.56 86 ALA A N 1
ATOM 693 C CA . ALA A 1 86 ? -30.347 -8.278 32.782 1.00 50.56 86 ALA A CA 1
ATOM 694 C C . ALA A 1 86 ? -29.253 -7.320 32.263 1.00 50.56 86 ALA A C 1
ATOM 696 O O . ALA A 1 86 ? -28.916 -7.373 31.083 1.00 50.56 86 ALA A O 1
ATOM 697 N N . SER A 1 87 ? -28.706 -6.429 33.095 1.00 51.44 87 SER A N 1
ATOM 698 C CA . SER A 1 87 ? -27.780 -5.372 32.641 1.00 51.44 87 SER A CA 1
ATOM 699 C C . SER A 1 87 ? -26.297 -5.606 32.958 1.00 51.44 87 SER A C 1
ATOM 701 O O . SER A 1 87 ? -25.454 -4.982 32.317 1.00 51.44 87 SER A O 1
ATOM 703 N N . ASP A 1 88 ? -25.949 -6.521 33.867 1.00 49.41 88 ASP A N 1
ATOM 704 C CA . ASP A 1 88 ? -24.556 -6.665 34.337 1.00 49.41 88 ASP A CA 1
ATOM 705 C C . ASP A 1 88 ? -23.647 -7.470 33.397 1.00 49.41 88 ASP A C 1
ATOM 707 O O . ASP A 1 88 ? -22.421 -7.393 33.478 1.00 49.41 88 ASP A O 1
ATOM 711 N N . ASP A 1 89 ? -24.221 -8.205 32.445 1.00 53.25 89 ASP A N 1
ATOM 712 C CA . ASP A 1 89 ? -23.456 -9.130 31.608 1.00 53.25 89 ASP A CA 1
ATOM 713 C C . ASP A 1 89 ? -22.917 -8.500 30.310 1.00 53.25 89 ASP A C 1
ATOM 715 O O . ASP A 1 89 ? -22.024 -9.056 29.669 1.00 53.25 89 ASP A O 1
ATOM 719 N N . LEU A 1 90 ? -23.419 -7.334 29.899 1.00 54.12 90 LEU A N 1
ATOM 720 C CA . LEU A 1 90 ? -22.988 -6.652 28.668 1.00 54.12 90 LEU A CA 1
ATOM 721 C C . LEU A 1 90 ? -21.753 -5.756 28.868 1.00 54.12 90 LEU A C 1
ATOM 723 O O . LEU A 1 90 ? -21.116 -5.383 27.886 1.00 54.12 90 LEU A O 1
ATOM 727 N N . PHE A 1 91 ? -21.383 -5.453 30.119 1.00 59.81 91 PHE A N 1
ATOM 728 C CA . PHE A 1 91 ? -20.335 -4.478 30.452 1.00 59.81 91 PHE A CA 1
ATOM 729 C C . PHE A 1 91 ? -19.177 -5.034 31.304 1.00 59.81 91 PHE A C 1
ATOM 731 O O . PHE A 1 91 ? -18.444 -4.274 31.935 1.00 59.81 91 PHE A O 1
ATOM 738 N N . SER A 1 92 ? -18.951 -6.354 31.307 1.00 72.94 92 SER A N 1
ATOM 739 C CA . SER A 1 92 ? -17.787 -6.932 31.997 1.00 72.94 92 SER A CA 1
ATOM 740 C C . SER A 1 92 ? -16.461 -6.455 31.366 1.00 72.94 92 SER A C 1
ATOM 742 O O . SER A 1 92 ? -16.312 -6.531 30.138 1.00 72.94 92 SER A O 1
ATOM 744 N N . PRO A 1 93 ? -15.453 -6.045 32.167 1.00 78.06 93 PRO A N 1
ATOM 745 C CA . PRO A 1 93 ? -14.132 -5.636 31.674 1.00 78.06 93 PRO A CA 1
ATOM 746 C C . PRO A 1 93 ? -13.464 -6.664 30.749 1.00 78.06 93 PRO A C 1
ATOM 748 O O . PRO A 1 93 ? -12.751 -6.302 29.814 1.00 78.06 93 PRO A O 1
ATOM 751 N N . GLN A 1 94 ? -13.715 -7.957 30.976 1.00 81.06 94 GLN A N 1
ATOM 752 C CA . GLN A 1 94 ? -13.172 -9.045 30.157 1.00 81.06 94 GLN A CA 1
ATOM 753 C C . GLN A 1 94 ? -13.823 -9.112 28.774 1.00 81.06 94 GLN A C 1
ATOM 755 O O . GLN A 1 94 ? -13.118 -9.286 27.779 1.00 81.06 94 GLN A O 1
ATOM 760 N N . LYS A 1 95 ? -15.145 -8.907 28.687 1.00 76.56 95 LYS A N 1
ATOM 761 C CA . LYS A 1 95 ? -15.857 -8.855 27.402 1.00 76.56 95 LYS A CA 1
ATOM 762 C C . LYS A 1 95 ? -15.406 -7.639 26.589 1.00 76.56 95 LYS A C 1
ATOM 764 O O . LYS A 1 95 ? -15.086 -7.793 25.413 1.00 76.56 95 LYS A O 1
ATOM 769 N N . PHE A 1 96 ? -15.234 -6.477 27.224 1.00 77.81 96 PHE A N 1
ATOM 770 C CA . PHE A 1 96 ? -14.656 -5.296 26.567 1.00 77.81 96 PHE A CA 1
ATOM 771 C C . PHE A 1 96 ? -13.237 -5.522 26.048 1.00 77.81 96 PHE A C 1
ATOM 773 O O . PHE A 1 96 ? -12.930 -5.120 24.926 1.00 77.81 96 PHE A O 1
ATOM 780 N N . LYS A 1 97 ? -12.376 -6.184 26.829 1.00 84.19 97 LYS A N 1
ATOM 781 C CA . LYS A 1 97 ? -11.026 -6.533 26.377 1.00 84.19 97 LYS A CA 1
ATOM 782 C C . LYS A 1 97 ? -11.073 -7.444 25.148 1.00 84.19 97 LYS A C 1
ATOM 784 O O . LYS A 1 97 ? -10.454 -7.125 24.143 1.00 84.19 97 LYS A O 1
ATOM 789 N N . SER A 1 98 ? -11.884 -8.504 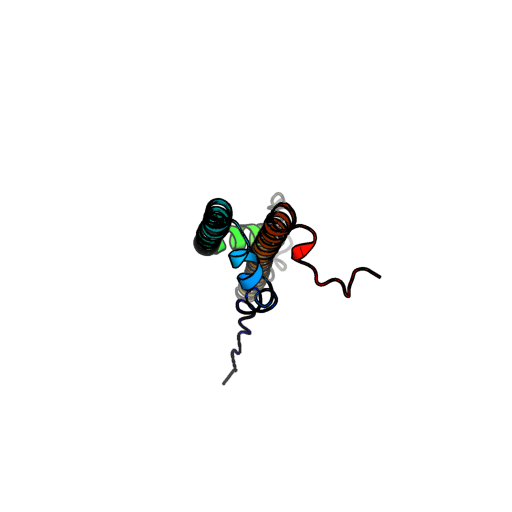25.186 1.00 84.31 98 SER A N 1
ATOM 790 C CA . SER A 1 98 ? -12.028 -9.426 24.050 1.00 84.31 98 SER A CA 1
ATOM 791 C C . SER A 1 98 ? -12.564 -8.745 22.783 1.00 84.31 98 SER A C 1
ATOM 793 O O . SER A 1 98 ? -12.106 -9.034 21.680 1.00 84.31 98 SER A O 1
ATOM 795 N N . LEU A 1 99 ? -13.487 -7.792 22.945 1.00 83.81 99 LEU A N 1
ATOM 796 C CA . LEU A 1 99 ? -14.042 -6.995 21.857 1.00 83.81 99 LEU A CA 1
ATOM 797 C C . LEU A 1 99 ? -12.981 -6.076 21.241 1.00 83.81 99 LEU A C 1
ATOM 799 O O . LEU A 1 99 ? -12.863 -5.987 20.020 1.00 83.81 99 LEU A O 1
ATOM 803 N N . ARG A 1 100 ? -12.173 -5.425 22.086 1.00 86.31 100 ARG A N 1
ATOM 804 C CA . ARG A 1 100 ? -11.044 -4.604 21.641 1.00 86.31 100 ARG A CA 1
ATOM 805 C C . ARG A 1 100 ? -10.017 -5.437 20.882 1.00 86.31 100 ARG A C 1
ATOM 807 O O . ARG A 1 100 ? -9.620 -5.028 19.797 1.00 86.31 100 ARG A O 1
ATOM 814 N N . ASP A 1 101 ? -9.641 -6.599 21.408 1.00 88.00 101 ASP A N 1
ATOM 815 C CA . ASP A 1 101 ? -8.664 -7.492 20.778 1.00 88.00 101 ASP A CA 1
ATOM 816 C C . ASP A 1 101 ? -9.166 -7.977 19.401 1.00 88.00 101 ASP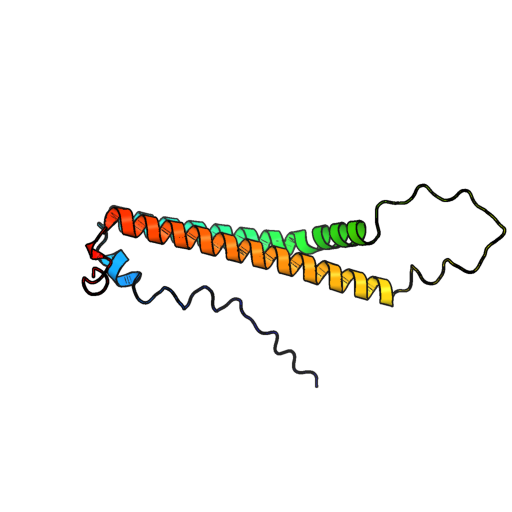 A C 1
ATOM 818 O O . ASP A 1 101 ? -8.419 -7.992 18.418 1.00 88.00 101 ASP A O 1
ATOM 822 N N . ALA A 1 102 ? -10.458 -8.309 19.288 1.00 87.25 102 ALA A N 1
ATOM 823 C CA . ALA A 1 102 ? -11.085 -8.701 18.024 1.00 87.25 102 ALA A CA 1
ATOM 824 C C . ALA A 1 102 ? -11.139 -7.548 17.004 1.00 87.25 102 ALA A C 1
ATOM 826 O O . ALA A 1 102 ? -10.823 -7.736 15.821 1.00 87.25 102 ALA A O 1
ATOM 827 N N . ALA A 1 103 ? -11.511 -6.346 17.448 1.00 85.81 103 ALA A N 1
ATOM 828 C CA . ALA A 1 103 ? -11.519 -5.144 16.620 1.00 85.81 103 ALA A CA 1
ATOM 829 C C . ALA A 1 103 ? -10.106 -4.777 16.142 1.00 85.81 103 ALA A C 1
ATOM 831 O O . ALA A 1 103 ? -9.902 -4.509 14.958 1.00 85.81 103 ALA A O 1
ATOM 832 N N . GLU A 1 104 ? -9.110 -4.838 17.026 1.00 90.00 104 GLU A N 1
ATOM 833 C CA . GLU A 1 104 ? -7.711 -4.589 16.689 1.00 90.00 104 GLU A CA 1
ATOM 834 C C . GLU A 1 104 ? -7.183 -5.588 15.661 1.00 90.00 104 GLU A C 1
ATOM 836 O O . GLU A 1 104 ? -6.581 -5.181 14.664 1.00 90.00 104 GLU A O 1
ATOM 841 N N . LYS A 1 105 ? -7.466 -6.882 15.843 1.00 91.25 105 LYS A N 1
ATOM 842 C CA . LYS A 1 105 ? -7.107 -7.915 14.865 1.00 91.25 105 LYS A CA 1
ATOM 843 C C . LYS A 1 105 ? -7.705 -7.613 13.490 1.00 91.25 105 LYS A C 1
ATOM 845 O O . LYS A 1 105 ? -6.989 -7.653 12.493 1.00 91.25 105 LYS A O 1
ATOM 850 N N . THR A 1 106 ? -8.987 -7.258 13.451 1.00 88.94 106 THR A N 1
ATOM 851 C CA . THR A 1 106 ? -9.703 -6.940 12.207 1.00 88.94 106 THR A CA 1
ATOM 852 C C . THR A 1 106 ? -9.098 -5.723 11.505 1.00 88.94 106 THR A C 1
ATOM 854 O O . THR A 1 106 ? -8.885 -5.738 10.293 1.00 88.94 106 THR A O 1
ATOM 857 N N . VAL A 1 107 ? -8.782 -4.664 12.256 1.00 90.88 107 VAL A N 1
ATOM 858 C CA . VAL A 1 107 ? -8.152 -3.453 11.712 1.00 90.88 107 VAL A CA 1
ATOM 859 C C . VAL A 1 107 ? -6.753 -3.760 11.177 1.00 90.88 107 VAL A C 1
ATOM 861 O O . VAL A 1 107 ? -6.456 -3.397 10.040 1.00 90.88 107 VAL A O 1
ATOM 864 N N . ARG A 1 108 ? -5.920 -4.487 11.933 1.00 89.25 108 ARG A N 1
ATOM 865 C CA . ARG A 1 108 ? -4.573 -4.892 11.494 1.00 89.25 108 ARG A CA 1
ATOM 866 C C . ARG A 1 108 ? -4.611 -5.762 10.237 1.00 89.25 108 ARG A C 1
ATOM 868 O O . ARG A 1 108 ? -3.796 -5.574 9.339 1.00 89.25 108 ARG A O 1
ATOM 875 N N . GLU A 1 109 ? -5.562 -6.686 10.144 1.00 90.69 109 GLU A N 1
ATOM 876 C CA . GLU A 1 109 ? -5.739 -7.527 8.958 1.00 90.69 109 GLU A CA 1
ATOM 877 C C . GLU A 1 109 ? -6.130 -6.695 7.728 1.00 90.69 109 GLU A C 1
ATOM 879 O O . GLU A 1 109 ? -5.534 -6.850 6.661 1.00 90.69 109 GLU A O 1
ATOM 884 N N . ARG A 1 11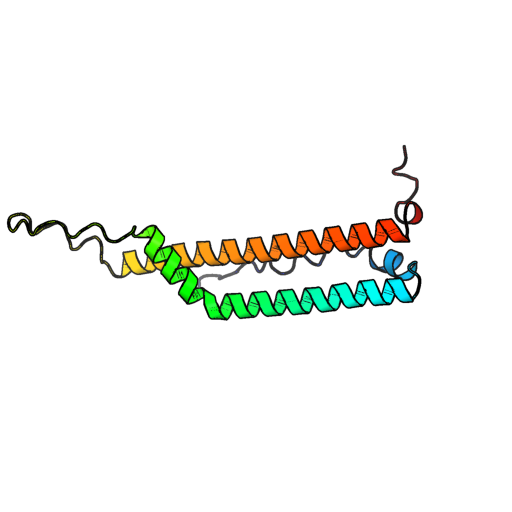0 ? -7.062 -5.743 7.876 1.00 88.75 110 ARG A N 1
ATOM 885 C CA . ARG A 1 110 ? -7.423 -4.808 6.794 1.00 88.75 110 ARG A CA 1
ATOM 886 C C . ARG A 1 110 ? -6.234 -3.949 6.356 1.00 88.75 110 ARG A C 1
ATOM 888 O O . ARG A 1 110 ? -6.010 -3.803 5.156 1.00 88.75 110 ARG A O 1
ATOM 895 N N . GLU A 1 111 ? -5.461 -3.411 7.301 1.00 89.50 111 GLU A N 1
ATOM 896 C CA . GLU A 1 111 ? -4.241 -2.639 7.018 1.00 89.50 111 GLU A CA 1
ATOM 897 C C . GLU A 1 111 ? -3.214 -3.471 6.238 1.00 89.50 111 GLU A C 1
ATOM 899 O O . GLU A 1 111 ? -2.656 -3.008 5.241 1.00 89.50 111 GLU A O 1
ATOM 904 N N . GLN A 1 112 ? -2.985 -4.715 6.664 1.00 88.25 112 GLN A N 1
ATOM 905 C CA . GLN A 1 112 ? -2.041 -5.617 6.013 1.00 88.25 112 GLN A CA 1
ATOM 906 C C . GLN A 1 112 ? -2.495 -5.992 4.597 1.00 88.25 112 GLN A C 1
ATOM 908 O O . GLN A 1 112 ? -1.673 -6.030 3.676 1.00 88.25 112 GLN A O 1
ATOM 913 N N . ASN A 1 113 ? -3.792 -6.233 4.406 1.00 89.12 113 ASN A N 1
ATOM 914 C CA . ASN A 1 113 ? -4.369 -6.526 3.097 1.00 89.12 113 ASN A CA 1
ATOM 915 C C . ASN A 1 113 ? -4.239 -5.330 2.141 1.00 89.12 113 ASN A C 1
ATOM 917 O O . ASN A 1 113 ? -3.818 -5.524 1.002 1.00 89.12 113 ASN A O 1
ATOM 921 N N . ASP A 1 114 ? -4.500 -4.101 2.601 1.00 88.88 114 ASP A N 1
ATOM 922 C CA . ASP A 1 114 ? -4.305 -2.883 1.794 1.00 88.88 114 ASP A CA 1
ATOM 923 C C . ASP A 1 114 ? -2.834 -2.704 1.387 1.00 88.88 114 ASP A C 1
ATOM 925 O O . ASP A 1 114 ? -2.522 -2.493 0.215 1.00 88.88 114 ASP A O 1
ATOM 929 N N . LEU A 1 115 ? -1.894 -2.876 2.323 1.00 87.19 115 LEU A N 1
ATOM 930 C CA . LEU A 1 115 ? -0.460 -2.791 2.020 1.00 87.19 115 LEU A CA 1
ATOM 931 C C . LEU A 1 115 ? -0.007 -3.856 1.013 1.00 87.19 115 LEU A C 1
ATOM 933 O O . LEU A 1 115 ? 0.823 -3.571 0.145 1.00 87.19 115 LEU A O 1
ATOM 937 N N . THR A 1 116 ? -0.549 -5.066 1.128 1.00 86.62 116 THR A N 1
ATOM 938 C CA . THR A 1 116 ? -0.237 -6.188 0.235 1.00 86.62 116 THR A CA 1
ATOM 939 C C . THR A 1 116 ? -0.797 -5.943 -1.164 1.00 86.62 116 THR A C 1
ATOM 941 O O . THR A 1 116 ? -0.084 -6.108 -2.152 1.00 86.62 116 THR A O 1
ATOM 944 N N . GLU A 1 117 ? -2.043 -5.484 -1.267 1.00 88.19 117 GLU A N 1
ATOM 945 C CA . GLU A 1 117 ? -2.687 -5.177 -2.545 1.00 88.19 117 GLU A CA 1
ATOM 946 C C . GLU A 1 117 ? -2.005 -4.000 -3.256 1.00 88.19 117 GLU A C 1
ATOM 948 O O . GLU A 1 117 ? -1.757 -4.056 -4.462 1.00 88.19 117 GLU A O 1
ATOM 953 N N . ARG A 1 118 ? -1.604 -2.956 -2.520 1.00 86.81 118 ARG A N 1
ATOM 954 C CA . ARG A 1 118 ? -0.800 -1.854 -3.073 1.00 86.81 118 ARG A CA 1
ATOM 955 C C . ARG A 1 118 ? 0.539 -2.338 -3.620 1.00 86.81 118 ARG A C 1
ATOM 957 O O . ARG A 1 118 ? 0.910 -1.950 -4.726 1.00 86.81 118 ARG A O 1
ATOM 964 N N . ALA A 1 119 ? 1.240 -3.201 -2.880 1.00 85.62 119 ALA A N 1
ATOM 965 C CA . ALA A 1 119 ? 2.493 -3.801 -3.339 1.00 85.62 119 ALA A CA 1
ATOM 966 C C . ALA A 1 119 ? 2.291 -4.617 -4.619 1.00 85.62 119 ALA A C 1
ATOM 968 O O . ALA A 1 119 ? 3.031 -4.434 -5.582 1.00 85.62 119 ALA A O 1
ATOM 969 N N . ARG A 1 120 ? 1.232 -5.429 -4.673 1.00 84.75 120 ARG A N 1
ATOM 970 C CA . ARG A 1 120 ? 0.876 -6.219 -5.856 1.00 84.75 120 ARG A CA 1
ATOM 971 C C . ARG A 1 120 ? 0.586 -5.347 -7.078 1.00 84.75 120 ARG A C 1
ATOM 973 O O . ARG A 1 120 ? 1.052 -5.635 -8.175 1.00 84.75 120 ARG A O 1
ATOM 980 N N . ARG A 1 121 ? -0.174 -4.262 -6.910 1.00 86.19 121 ARG A N 1
ATOM 981 C CA . ARG A 1 121 ? -0.488 -3.324 -8.003 1.00 86.19 121 ARG A CA 1
ATOM 982 C C . ARG A 1 121 ? 0.754 -2.620 -8.525 1.00 86.19 121 ARG A C 1
ATOM 984 O O . ARG A 1 121 ? 0.918 -2.491 -9.738 1.00 86.19 121 ARG A O 1
ATOM 991 N N . PHE A 1 122 ? 1.624 -2.183 -7.619 1.00 87.12 122 PHE A N 1
ATOM 992 C CA . PHE A 1 122 ? 2.904 -1.593 -7.986 1.00 87.12 122 PHE A CA 1
ATOM 993 C C . PHE A 1 122 ? 3.769 -2.589 -8.762 1.00 87.12 122 PHE A C 1
ATOM 995 O O . PHE A 1 122 ? 4.299 -2.252 -9.817 1.00 87.12 122 PHE A O 1
ATOM 1002 N N . GLU A 1 123 ? 3.836 -3.834 -8.302 1.00 84.06 123 GLU A N 1
ATOM 1003 C CA . GLU A 1 123 ? 4.573 -4.898 -8.975 1.00 84.06 123 GLU A CA 1
ATOM 1004 C C . GLU A 1 123 ? 4.055 -5.146 -10.400 1.00 84.06 123 GLU A C 1
ATOM 1006 O O . GLU A 1 123 ? 4.832 -5.118 -11.353 1.00 84.06 123 GLU A O 1
ATOM 1011 N N . ILE A 1 124 ? 2.737 -5.281 -10.575 1.00 84.44 124 ILE A N 1
ATOM 1012 C CA . ILE A 1 124 ? 2.111 -5.410 -11.901 1.00 84.44 124 ILE A CA 1
ATOM 1013 C C . ILE A 1 124 ? 2.465 -4.209 -12.787 1.00 84.44 124 ILE A C 1
ATOM 1015 O O . ILE A 1 124 ? 2.737 -4.372 -13.977 1.00 84.44 124 ILE A O 1
ATOM 1019 N N . SER A 1 125 ? 2.481 -2.998 -12.227 1.00 85.38 125 SER A N 1
ATOM 1020 C CA . SER A 1 125 ? 2.873 -1.793 -12.961 1.00 85.38 125 SER A CA 1
ATOM 1021 C C . SER A 1 125 ? 4.334 -1.843 -13.417 1.00 85.38 125 SER A C 1
ATOM 1023 O O . SER A 1 125 ? 4.622 -1.457 -14.550 1.00 85.38 125 SER A O 1
ATOM 1025 N N . GLN A 1 126 ? 5.247 -2.335 -12.577 1.00 84.31 126 GLN A N 1
ATOM 1026 C CA . GLN A 1 126 ? 6.664 -2.477 -12.925 1.00 84.31 126 GLN A CA 1
ATOM 1027 C C . GLN A 1 126 ? 6.891 -3.557 -13.982 1.00 84.31 126 GLN A C 1
ATOM 1029 O O . GLN A 1 126 ? 7.633 -3.343 -14.936 1.00 84.31 126 GLN A O 1
ATOM 1034 N N . VAL A 1 127 ? 6.181 -4.681 -13.883 1.00 83.56 127 VAL A N 1
ATOM 1035 C CA . VAL A 1 127 ? 6.184 -5.726 -14.915 1.00 83.56 127 VAL A CA 1
ATOM 1036 C C . VAL A 1 127 ? 5.708 -5.150 -16.249 1.00 83.56 127 VAL A C 1
ATOM 1038 O O . VAL A 1 127 ? 6.434 -5.233 -17.230 1.00 83.56 127 VAL A O 1
ATOM 1041 N N . ARG A 1 128 ? 4.567 -4.451 -16.274 1.00 84.12 128 ARG A N 1
ATOM 1042 C CA . ARG A 1 128 ? 4.053 -3.788 -17.489 1.00 84.12 128 ARG A CA 1
ATOM 1043 C C . ARG A 1 128 ? 4.971 -2.689 -18.017 1.00 84.12 128 ARG A C 1
ATOM 1045 O O . ARG A 1 128 ? 4.933 -2.365 -19.203 1.00 84.12 128 ARG A O 1
ATOM 1052 N N . PHE A 1 129 ? 5.729 -2.031 -17.144 1.00 85.94 129 PHE A N 1
ATOM 1053 C CA . PHE A 1 129 ? 6.740 -1.068 -17.561 1.00 85.94 129 PHE A CA 1
ATOM 1054 C C . PHE A 1 129 ? 7.865 -1.782 -18.310 1.00 85.94 129 PHE A C 1
ATOM 1056 O O . PHE A 1 129 ? 8.179 -1.386 -19.429 1.00 85.94 129 PHE A O 1
ATOM 1063 N N . LEU A 1 130 ? 8.404 -2.860 -17.742 1.00 83.88 130 LEU A N 1
ATOM 1064 C CA . LEU A 1 130 ? 9.445 -3.663 -18.380 1.00 83.88 130 LEU A CA 1
ATOM 1065 C C . LEU A 1 130 ? 8.948 -4.302 -19.682 1.00 83.88 130 LEU A C 1
ATOM 1067 O O . LEU A 1 130 ? 9.638 -4.211 -20.689 1.00 83.88 130 LEU A O 1
ATOM 1071 N N . ASP A 1 131 ? 7.730 -4.841 -19.717 1.00 83.62 131 ASP A N 1
ATOM 1072 C CA . ASP A 1 131 ? 7.161 -5.453 -20.927 1.00 83.62 131 ASP A CA 1
ATOM 1073 C C . ASP A 1 131 ? 6.995 -4.444 -22.066 1.00 83.62 131 ASP A C 1
ATOM 1075 O O . ASP A 1 131 ? 7.215 -4.777 -23.226 1.00 83.6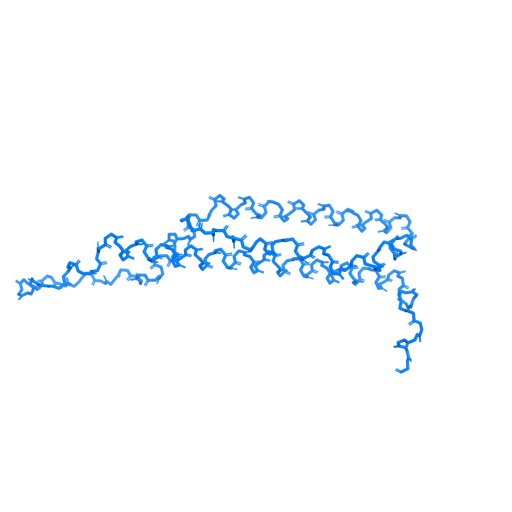2 131 ASP A O 1
ATOM 1079 N N . ARG A 1 132 ? 6.649 -3.188 -21.759 1.00 85.69 132 ARG A N 1
ATOM 1080 C CA . ARG A 1 132 ? 6.539 -2.137 -22.782 1.00 85.69 132 ARG A CA 1
ATOM 1081 C C . ARG A 1 132 ? 7.882 -1.751 -23.397 1.00 85.69 132 ARG A C 1
ATOM 1083 O O . ARG A 1 132 ? 7.904 -1.389 -24.567 1.00 85.69 132 ARG A O 1
ATOM 1090 N N . HIS A 1 133 ? 8.964 -1.799 -22.623 1.00 84.44 133 HIS A N 1
ATOM 1091 C CA . HIS A 1 133 ? 10.274 -1.308 -23.064 1.00 84.44 133 HIS A CA 1
ATOM 1092 C C . HIS A 1 133 ? 11.211 -2.424 -23.542 1.00 84.44 133 HIS A C 1
ATOM 1094 O O . HIS A 1 133 ? 12.054 -2.176 -24.395 1.00 84.44 133 HIS A O 1
ATOM 1100 N N . LEU A 1 134 ? 11.058 -3.643 -23.022 1.00 81.44 134 LEU A N 1
ATOM 1101 C CA . LEU A 1 134 ? 11.881 -4.810 -23.361 1.00 81.44 134 LEU A CA 1
ATOM 1102 C C . LEU A 1 134 ? 11.120 -5.840 -24.206 1.00 81.44 134 LEU A C 1
ATOM 1104 O O . LEU A 1 134 ? 11.732 -6.678 -24.865 1.00 81.44 134 LEU A O 1
ATOM 1108 N N . GLY A 1 135 ? 9.784 -5.798 -24.202 1.00 76.44 135 GLY A N 1
ATOM 1109 C CA . GLY A 1 135 ? 8.941 -6.649 -25.035 1.00 76.44 135 GLY A CA 1
ATOM 1110 C C . GLY A 1 135 ? 9.264 -8.138 -24.913 1.00 76.44 135 GLY A C 1
ATOM 1111 O O . GLY A 1 135 ? 9.309 -8.721 -23.831 1.00 76.44 135 GLY A O 1
ATOM 1112 N N . LYS A 1 136 ? 9.483 -8.765 -26.070 1.00 63.50 136 LYS A N 1
ATOM 1113 C CA . LYS A 1 136 ? 9.742 -10.201 -26.217 1.00 63.50 136 LYS A CA 1
ATOM 1114 C C . LYS A 1 136 ? 11.127 -10.629 -25.708 1.00 63.50 136 LYS A C 1
ATOM 1116 O O . LYS A 1 136 ? 11.305 -11.812 -25.428 1.00 63.50 136 LYS A O 1
ATOM 1121 N N . ASP A 1 137 ? 12.074 -9.704 -25.547 1.00 64.44 137 ASP A N 1
ATOM 1122 C CA . ASP A 1 137 ? 13.469 -9.990 -25.152 1.00 64.44 137 ASP A CA 1
ATOM 1123 C C . ASP A 1 137 ? 13.638 -10.227 -23.643 1.00 64.44 137 ASP A C 1
ATOM 1125 O O . ASP A 1 137 ? 14.720 -10.577 -23.150 1.00 64.44 137 ASP A O 1
ATOM 1129 N N . ARG A 1 138 ? 12.540 -10.051 -22.907 1.00 68.31 138 ARG A N 1
ATOM 1130 C CA . ARG A 1 138 ? 12.410 -10.373 -21.491 1.00 68.31 138 ARG A CA 1
ATOM 1131 C C . ARG A 1 138 ? 12.151 -11.862 -21.237 1.00 68.31 138 ARG A C 1
ATOM 1133 O O . ARG A 1 138 ? 12.598 -12.396 -20.227 1.00 68.31 138 ARG A O 1
ATOM 1140 N N . TYR A 1 139 ? 11.465 -12.537 -22.161 1.00 64.19 139 TYR A N 1
ATOM 1141 C CA . TYR A 1 139 ? 11.032 -13.926 -22.002 1.00 64.19 139 TYR A CA 1
ATOM 1142 C C . TYR A 1 139 ? 11.895 -14.858 -22.867 1.00 64.19 139 TYR A C 1
ATOM 1144 O O . TYR A 1 139 ? 11.874 -14.728 -24.099 1.00 64.19 139 TYR A O 1
ATOM 1152 N N . PRO A 1 140 ? 12.668 -15.788 -22.269 1.00 57.09 140 PRO A N 1
ATOM 1153 C CA . PRO A 1 140 ? 13.470 -16.733 -23.034 1.00 57.09 140 PRO A CA 1
ATOM 1154 C C . PRO A 1 140 ? 12.570 -17.594 -23.931 1.00 57.09 140 PRO A C 1
ATOM 1156 O O . PRO A 1 140 ? 11.510 -18.056 -23.521 1.00 57.09 140 PRO A O 1
ATOM 1159 N N . SER A 1 141 ? 13.011 -17.842 -25.165 1.00 55.91 141 SER A N 1
ATOM 1160 C CA . SER A 1 141 ? 12.219 -18.460 -26.242 1.00 55.91 141 SER A CA 1
ATOM 1161 C C . SER A 1 141 ? 11.650 -19.861 -25.958 1.00 55.91 141 SER A C 1
ATOM 1163 O O . SER A 1 141 ? 10.868 -20.346 -26.764 1.00 55.91 141 SER A O 1
ATOM 1165 N N . LYS A 1 142 ? 12.008 -20.510 -24.841 1.00 52.50 142 LYS A N 1
ATOM 1166 C CA . LYS A 1 142 ? 11.509 -21.844 -24.456 1.00 52.50 142 LYS A CA 1
ATOM 1167 C C . LYS A 1 142 ? 10.073 -21.850 -23.905 1.00 52.50 142 LYS A C 1
ATOM 1169 O O . LYS A 1 142 ? 9.536 -22.922 -23.684 1.00 52.50 142 LYS A O 1
ATOM 1174 N N . GLU A 1 143 ? 9.462 -20.684 -23.699 1.00 48.62 143 GLU A N 1
ATOM 1175 C CA . GLU A 1 143 ? 8.045 -20.538 -23.311 1.00 48.62 143 GLU A CA 1
ATOM 1176 C C . GLU A 1 143 ? 7.152 -20.087 -24.490 1.00 48.62 143 GLU A C 1
ATOM 1178 O O . GLU A 1 143 ? 6.037 -19.619 -24.280 1.00 48.62 143 GLU A O 1
ATOM 1183 N N . ARG A 1 144 ? 7.654 -20.156 -25.735 1.00 48.78 144 ARG A N 1
ATOM 1184 C CA . ARG A 1 144 ? 6.943 -19.704 -26.951 1.00 48.78 144 ARG A CA 1
ATOM 1185 C C . ARG A 1 144 ? 6.328 -20.837 -27.790 1.00 48.78 144 ARG A C 1
ATOM 1187 O O . ARG A 1 144 ? 5.919 -20.556 -28.916 1.00 48.78 144 ARG A O 1
ATOM 1194 N N . GLU A 1 145 ? 6.292 -22.066 -27.275 1.00 39.91 145 GLU A N 1
ATOM 1195 C CA . GLU A 1 145 ? 5.594 -23.209 -27.898 1.00 39.91 145 GLU A CA 1
ATOM 1196 C C . GLU A 1 145 ? 4.181 -23.387 -27.339 1.00 39.91 145 GLU A C 1
ATOM 1198 O O . GLU A 1 145 ? 4.022 -23.319 -26.098 1.00 39.91 145 GLU A O 1
#